Protein AF-A0A1C6N2S8-F1 (afdb_monomer_lite)

Foldseek 3Di:
DDPVVLVVLLVVLQVVCVVVVNPDPVVSVVSSVVSCVVVVDDDDDDDPPPDPPPPDDDDD

Secondary structure (DSSP, 8-state):
--HHHHHHHHHHHHHHHHHTT--SHHHHHHHHHHHHHHTT--------PPP--TT-PPP-

Structure (mmCIF, N/CA/C/O backbone):
data_AF-A0A1C6N2S8-F1
#
_entry.id   AF-A0A1C6N2S8-F1
#
loop_
_atom_site.group_PDB
_atom_site.id
_atom_site.type_symbol
_atom_site.label_atom_id
_atom_site.label_alt_id
_atom_site.label_comp_id
_atom_site.label_asym_id
_atom_site.label_entity_id
_atom_site.label_seq_id
_atom_site.pdbx_PDB_ins_code
_atom_site.Cartn_x
_atom_site.Cartn_y
_atom_site.Cartn_z
_atom_site.occupancy
_atom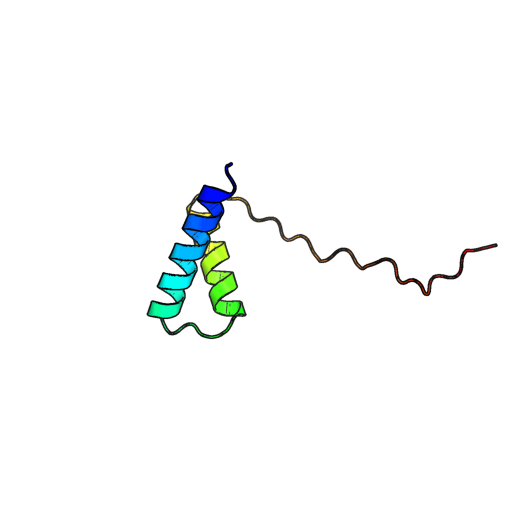_site.B_iso_or_equiv
_atom_site.auth_seq_id
_atom_site.auth_comp_id
_atom_site.auth_asym_id
_atom_site.auth_atom_id
_atom_site.pdbx_PDB_model_num
ATOM 1 N N . MET A 1 1 ? -3.272 3.131 14.976 1.00 58.59 1 MET A N 1
ATOM 2 C CA . MET A 1 1 ? -2.637 2.145 14.076 1.00 58.59 1 MET A CA 1
ATOM 3 C C . MET A 1 1 ? -1.245 1.848 14.600 1.00 58.59 1 MET A C 1
ATOM 5 O O . MET A 1 1 ? -0.511 2.788 14.875 1.00 58.59 1 MET A O 1
ATOM 9 N N . THR A 1 2 ? -0.910 0.584 14.842 1.00 63.91 2 THR A N 1
ATOM 10 C CA . THR A 1 2 ? 0.379 0.199 15.433 1.00 63.91 2 THR A CA 1
ATOM 11 C C . THR A 1 2 ? 1.466 0.099 14.356 1.00 63.91 2 THR A C 1
ATOM 13 O O . THR A 1 2 ? 1.239 -0.557 13.339 1.00 63.91 2 THR A O 1
ATOM 16 N N . PRO A 1 3 ? 2.668 0.664 14.583 1.00 73.00 3 PRO A N 1
ATOM 17 C CA . PRO A 1 3 ? 3.797 0.584 13.645 1.00 73.00 3 PRO A CA 1
ATOM 18 C C . PRO A 1 3 ? 4.164 -0.847 13.219 1.00 73.00 3 PRO A C 1
ATOM 20 O O . PRO A 1 3 ? 4.606 -1.077 12.098 1.00 73.00 3 PRO A O 1
ATOM 23 N N . ALA A 1 4 ? 3.930 -1.830 14.093 1.00 82.88 4 ALA A N 1
ATOM 24 C CA . ALA A 1 4 ? 4.187 -3.240 13.812 1.00 82.88 4 ALA A CA 1
ATOM 25 C C . ALA A 1 4 ? 3.297 -3.816 12.694 1.00 82.88 4 ALA A C 1
ATOM 27 O O . ALA A 1 4 ? 3.763 -4.651 11.922 1.00 82.88 4 ALA A O 1
ATOM 28 N N . ALA A 1 5 ? 2.043 -3.359 12.580 1.00 79.69 5 ALA A N 1
ATOM 29 C CA . ALA A 1 5 ? 1.129 -3.817 11.534 1.00 79.69 5 ALA A CA 1
ATOM 30 C C . ALA A 1 5 ? 1.554 -3.287 10.157 1.00 79.69 5 ALA A C 1
ATOM 32 O O . ALA A 1 5 ? 1.628 -4.058 9.206 1.00 79.69 5 ALA A O 1
ATOM 33 N N . ALA A 1 6 ? 1.931 -2.005 10.073 1.00 79.19 6 ALA A N 1
ATOM 34 C CA . ALA A 1 6 ? 2.491 -1.422 8.852 1.00 79.19 6 ALA A CA 1
ATOM 35 C C . ALA A 1 6 ? 3.757 -2.169 8.408 1.00 79.19 6 ALA A C 1
ATOM 37 O O . ALA A 1 6 ? 3.893 -2.533 7.243 1.00 79.19 6 ALA A O 1
ATOM 38 N N . LEU A 1 7 ? 4.659 -2.471 9.349 1.00 84.69 7 LEU A N 1
ATOM 39 C CA . LEU A 1 7 ? 5.889 -3.204 9.050 1.00 84.69 7 LEU A CA 1
ATOM 40 C C . LEU A 1 7 ? 5.621 -4.621 8.517 1.00 84.69 7 LEU A C 1
ATOM 42 O O . LEU A 1 7 ? 6.335 -5.081 7.627 1.00 84.69 7 LEU A O 1
ATOM 46 N N . ALA A 1 8 ? 4.613 -5.317 9.049 1.00 87.81 8 ALA A N 1
ATOM 47 C CA . ALA A 1 8 ? 4.229 -6.638 8.560 1.00 87.81 8 ALA A CA 1
ATOM 48 C C . ALA A 1 8 ? 3.727 -6.584 7.107 1.00 87.81 8 ALA A C 1
ATOM 50 O O . ALA A 1 8 ? 4.151 -7.406 6.296 1.00 87.81 8 ALA A O 1
ATOM 51 N N . VAL A 1 9 ? 2.906 -5.583 6.767 1.00 84.12 9 VAL A N 1
ATOM 52 C CA . VAL A 1 9 ? 2.411 -5.373 5.395 1.00 84.12 9 VAL A CA 1
ATOM 53 C C . VAL A 1 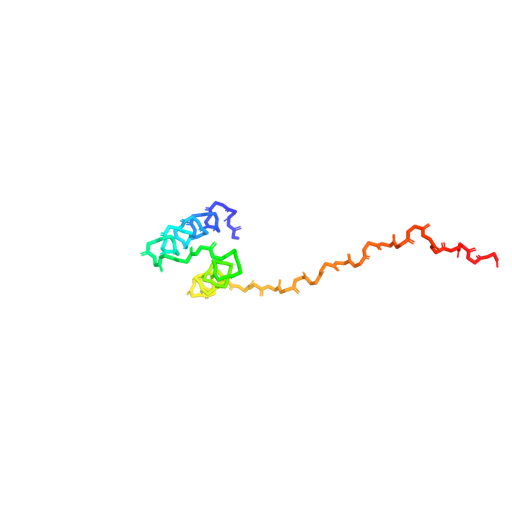9 ? 3.560 -5.044 4.442 1.00 84.12 9 VAL A C 1
ATOM 55 O O . VAL A 1 9 ? 3.690 -5.692 3.409 1.00 84.12 9 VAL A O 1
ATOM 58 N N . VAL A 1 10 ? 4.461 -4.130 4.820 1.00 87.44 10 VAL A N 1
ATOM 59 C CA . VAL A 1 10 ? 5.638 -3.786 3.999 1.00 87.44 10 VAL A CA 1
ATOM 60 C C . VAL A 1 10 ? 6.513 -5.017 3.743 1.00 87.44 10 VAL A C 1
ATOM 62 O O . VAL A 1 10 ? 6.935 -5.253 2.615 1.00 87.44 10 VAL A O 1
ATOM 65 N N . ARG A 1 11 ? 6.761 -5.852 4.761 1.00 90.69 11 ARG A N 1
ATOM 66 C CA . ARG A 1 11 ? 7.542 -7.090 4.586 1.00 90.69 11 ARG A CA 1
ATOM 67 C C . ARG A 1 11 ? 6.868 -8.091 3.654 1.00 90.69 11 ARG A C 1
ATOM 69 O O . ARG A 1 11 ? 7.578 -8.783 2.927 1.00 90.69 11 ARG A O 1
ATOM 76 N N . ALA A 1 12 ? 5.544 -8.212 3.712 1.00 89.19 12 ALA A N 1
ATOM 77 C CA . ALA A 1 12 ? 4.797 -9.084 2.812 1.00 89.19 12 ALA A CA 1
ATOM 78 C C . ALA A 1 12 ? 4.873 -8.563 1.369 1.00 89.19 12 ALA A C 1
ATOM 80 O O . ALA A 1 12 ? 5.247 -9.314 0.475 1.00 89.19 12 ALA A O 1
ATOM 81 N N . ALA A 1 13 ? 4.644 -7.264 1.166 1.00 86.38 13 ALA A N 1
ATOM 82 C CA . ALA A 1 13 ? 4.715 -6.621 -0.144 1.00 86.38 13 ALA A CA 1
ATOM 83 C C . ALA A 1 13 ? 6.109 -6.740 -0.788 1.00 86.38 13 ALA A C 1
ATOM 85 O O . ALA A 1 13 ? 6.215 -7.085 -1.961 1.00 86.38 13 ALA A O 1
ATOM 86 N N . VAL A 1 14 ? 7.188 -6.552 -0.016 1.00 88.94 14 VAL A N 1
ATOM 87 C CA . VAL A 1 14 ? 8.567 -6.742 -0.507 1.00 88.94 14 VAL A CA 1
ATOM 88 C C . VAL A 1 14 ? 8.829 -8.193 -0.925 1.00 88.94 14 VAL A C 1
ATOM 90 O O . VAL A 1 14 ? 9.471 -8.429 -1.946 1.00 88.94 14 VAL A O 1
ATOM 93 N N . GLN A 1 15 ? 8.329 -9.174 -0.166 1.00 89.31 15 GLN A N 1
ATOM 94 C CA . GLN A 1 15 ? 8.461 -10.589 -0.532 1.00 89.31 15 GLN A CA 1
ATOM 95 C C . GLN A 1 15 ? 7.700 -10.913 -1.822 1.00 89.31 15 GLN A C 1
ATOM 97 O O . GLN A 1 15 ? 8.251 -11.586 -2.693 1.00 89.31 15 GLN A O 1
ATOM 102 N N . THR A 1 16 ? 6.476 -10.399 -1.972 1.00 87.50 16 THR A N 1
ATOM 103 C CA . THR A 1 16 ? 5.678 -10.542 -3.199 1.00 87.50 16 THR A CA 1
ATOM 104 C C . THR A 1 16 ? 6.380 -9.908 -4.397 1.00 87.50 16 THR A C 1
ATOM 106 O O . THR A 1 16 ? 6.524 -10.556 -5.430 1.00 87.50 16 THR A O 1
ATOM 109 N N . ALA A 1 17 ? 6.887 -8.681 -4.248 1.00 87.06 17 ALA A N 1
ATOM 110 C CA . ALA A 1 17 ? 7.602 -7.978 -5.309 1.00 87.06 17 ALA A CA 1
ATOM 111 C C . ALA A 1 17 ? 8.848 -8.755 -5.764 1.00 87.06 17 ALA A C 1
ATOM 113 O O . ALA A 1 17 ? 9.082 -8.912 -6.962 1.00 87.06 17 ALA A O 1
ATOM 114 N N . HIS A 1 18 ? 9.593 -9.337 -4.818 1.00 85.38 18 HIS A N 1
ATOM 115 C CA . HIS A 1 18 ? 10.729 -10.198 -5.141 1.00 85.38 18 HIS A CA 1
ATOM 116 C C . HIS A 1 18 ? 10.307 -11.469 -5.896 1.00 85.38 18 HIS A C 1
ATOM 118 O O . HIS A 1 18 ? 10.981 -11.871 -6.841 1.00 85.38 18 HIS A O 1
ATOM 124 N N . GLY A 1 19 ? 9.174 -12.074 -5.521 1.00 86.94 19 GLY A N 1
ATOM 125 C CA . GLY A 1 19 ? 8.591 -13.219 -6.229 1.00 86.94 19 GLY A CA 1
ATOM 126 C C . GLY A 1 19 ? 8.104 -12.901 -7.648 1.00 86.94 19 GLY A C 1
ATOM 127 O O . GLY A 1 19 ? 7.992 -13.811 -8.465 1.00 86.94 19 GLY A O 1
ATOM 128 N N . HIS A 1 20 ? 7.844 -11.629 -7.953 1.00 85.88 20 HIS A N 1
ATOM 129 C CA . HIS A 1 20 ? 7.458 -11.140 -9.281 1.00 85.88 20 HIS A CA 1
ATOM 130 C C . HIS A 1 20 ? 8.649 -10.602 -10.099 1.00 85.88 20 HIS A C 1
ATOM 132 O O . HIS A 1 20 ? 8.441 -9.953 -11.121 1.00 85.88 20 HIS A O 1
ATOM 138 N N . ASP A 1 21 ? 9.890 -10.843 -9.656 1.00 87.69 21 ASP A N 1
ATOM 139 C CA . ASP A 1 21 ? 11.116 -10.306 -10.267 1.00 87.69 21 ASP A CA 1
ATOM 140 C C . ASP A 1 21 ? 11.159 -8.763 -10.356 1.00 87.69 21 ASP A C 1
ATOM 142 O O . ASP A 1 21 ? 11.966 -8.197 -11.101 1.00 87.69 21 ASP A O 1
ATOM 146 N N . LEU A 1 22 ? 10.362 -8.056 -9.544 1.00 85.19 22 LEU A N 1
ATOM 147 C CA . LEU A 1 22 ? 10.484 -6.607 -9.398 1.00 85.19 22 LEU A CA 1
ATOM 148 C C . LEU A 1 22 ? 11.785 -6.303 -8.652 1.00 85.19 22 LEU A C 1
ATOM 150 O O . LEU A 1 22 ? 11.962 -6.643 -7.479 1.00 85.19 22 LEU A O 1
ATOM 154 N N . ARG A 1 23 ? 12.727 -5.684 -9.364 1.00 82.62 23 ARG A N 1
ATOM 155 C CA . ARG A 1 23 ? 14.055 -5.323 -8.838 1.00 82.62 23 ARG A CA 1
ATOM 156 C C . ARG A 1 23 ? 14.269 -3.822 -8.769 1.00 82.62 23 ARG A C 1
ATOM 158 O O . ARG A 1 23 ? 15.181 -3.385 -8.068 1.00 82.62 23 ARG A O 1
ATOM 165 N N . HIS A 1 24 ? 13.469 -3.046 -9.500 1.00 88.88 24 HIS A N 1
ATOM 166 C CA . HIS A 1 24 ? 13.573 -1.601 -9.454 1.00 88.88 24 HIS A CA 1
ATOM 167 C C . HIS A 1 24 ? 12.948 -1.091 -8.149 1.00 88.88 24 HIS A C 1
ATOM 169 O O . HIS A 1 24 ? 11.841 -1.507 -7.799 1.00 88.88 24 HIS A O 1
ATOM 175 N N . PRO A 1 25 ? 13.639 -0.213 -7.406 1.00 83.00 25 PRO A N 1
ATOM 176 C CA . PRO A 1 25 ? 13.140 0.289 -6.129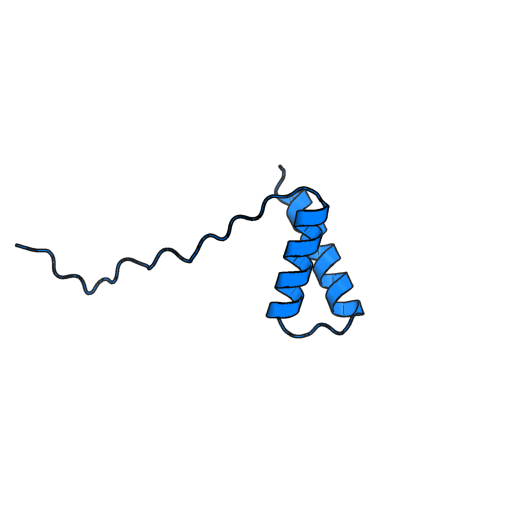 1.00 83.00 25 PRO A CA 1
ATOM 177 C C . PRO A 1 25 ? 11.809 1.038 -6.264 1.00 83.00 25 PRO A C 1
ATOM 179 O O . PRO A 1 25 ? 10.988 0.953 -5.355 1.00 83.00 25 PRO A O 1
ATOM 182 N N . ASP A 1 26 ? 11.582 1.713 -7.393 1.00 85.69 26 ASP A N 1
ATOM 183 C CA . ASP A 1 26 ? 10.338 2.449 -7.639 1.00 85.69 26 ASP A CA 1
ATOM 184 C C . ASP A 1 26 ? 9.140 1.500 -7.802 1.00 85.69 26 ASP A C 1
ATOM 186 O O . ASP A 1 26 ? 8.135 1.680 -7.123 1.00 85.69 26 ASP A O 1
ATOM 190 N N . ASP A 1 27 ? 9.279 0.422 -8.581 1.00 87.44 27 ASP A N 1
ATOM 191 C CA . ASP A 1 27 ? 8.205 -0.568 -8.774 1.00 87.44 27 ASP A CA 1
ATOM 192 C C . ASP A 1 27 ? 7.835 -1.271 -7.455 1.00 87.44 27 ASP A C 1
ATOM 194 O O . ASP A 1 27 ? 6.670 -1.546 -7.166 1.00 87.44 27 ASP A O 1
ATOM 198 N N . ILE A 1 28 ? 8.838 -1.551 -6.612 1.00 87.75 28 ILE A N 1
ATOM 199 C CA . ILE A 1 28 ? 8.621 -2.130 -5.279 1.00 87.75 28 ILE A CA 1
ATOM 200 C C . ILE A 1 28 ? 7.869 -1.134 -4.386 1.00 87.75 28 ILE A C 1
ATOM 202 O O . ILE A 1 28 ? 6.984 -1.533 -3.627 1.00 87.75 28 ILE A O 1
ATOM 206 N N . ALA A 1 29 ? 8.217 0.154 -4.455 1.00 87.88 29 ALA A N 1
ATOM 207 C CA . ALA A 1 29 ? 7.552 1.194 -3.680 1.00 87.88 29 ALA A CA 1
ATOM 208 C C . ALA A 1 29 ? 6.085 1.365 -4.100 1.00 87.88 29 ALA A C 1
ATOM 210 O O . ALA A 1 29 ? 5.224 1.451 -3.223 1.00 87.88 29 ALA A O 1
ATOM 211 N N . GLU A 1 30 ? 5.793 1.346 -5.403 1.00 87.56 30 GLU A N 1
ATOM 212 C CA . GLU A 1 30 ? 4.421 1.371 -5.926 1.00 87.56 30 GLU A CA 1
ATOM 213 C C . GLU A 1 30 ? 3.609 0.169 -5.424 1.00 87.56 30 GLU A C 1
ATOM 215 O O . GLU A 1 30 ? 2.547 0.357 -4.828 1.00 87.56 30 GLU A O 1
ATOM 220 N N . GLN A 1 31 ? 4.159 -1.050 -5.511 1.00 86.94 31 GLN A N 1
ATOM 221 C CA . GLN A 1 31 ? 3.494 -2.251 -4.987 1.00 86.94 31 GLN A CA 1
ATOM 222 C C . GLN A 1 31 ? 3.196 -2.142 -3.481 1.00 86.94 31 GLN A C 1
ATOM 224 O O . GLN A 1 31 ? 2.123 -2.528 -3.023 1.00 86.94 31 GLN A O 1
ATOM 229 N N . ILE A 1 32 ? 4.130 -1.621 -2.680 1.00 88.88 32 ILE A N 1
ATOM 230 C CA . ILE A 1 32 ? 3.920 -1.440 -1.233 1.00 88.88 32 ILE A CA 1
ATOM 231 C C . ILE A 1 32 ? 2.784 -0.444 -0.959 1.00 88.88 32 ILE A C 1
ATOM 233 O O . ILE A 1 32 ? 1.988 -0.663 -0.041 1.00 88.88 32 ILE A O 1
ATOM 237 N N . VAL A 1 33 ? 2.717 0.648 -1.725 1.00 88.31 33 VAL A N 1
ATOM 238 C CA . VAL A 1 33 ? 1.659 1.662 -1.601 1.00 88.31 33 VAL A CA 1
ATOM 239 C C . VAL A 1 33 ? 0.295 1.060 -1.931 1.00 88.31 33 VAL A C 1
ATOM 241 O O . VAL A 1 33 ? -0.657 1.281 -1.175 1.00 88.31 33 VAL A O 1
ATOM 244 N N . ASP A 1 34 ? 0.211 0.256 -2.988 1.00 88.56 34 ASP A N 1
ATOM 245 C CA . ASP A 1 34 ? -1.021 -0.429 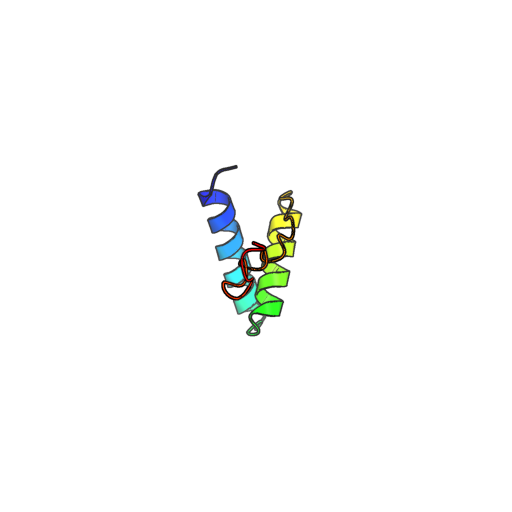-3.382 1.00 88.56 34 ASP A CA 1
ATOM 246 C C . ASP A 1 34 ? -1.502 -1.408 -2.303 1.00 88.56 34 ASP A C 1
ATOM 248 O O . ASP A 1 34 ? -2.668 -1.367 -1.903 1.00 88.56 34 ASP A O 1
ATOM 252 N N . GLU A 1 35 ? -0.604 -2.226 -1.749 1.00 87.56 35 GLU A N 1
ATOM 253 C CA . GLU A 1 35 ? -0.934 -3.189 -0.686 1.00 87.56 35 GLU A CA 1
ATOM 254 C C . GLU A 1 35 ? -1.409 -2.499 0.600 1.00 87.56 35 GLU A C 1
ATOM 256 O O . GLU A 1 35 ? -2.386 -2.911 1.232 1.00 87.56 35 GLU A O 1
ATOM 261 N N . LEU A 1 36 ? -0.748 -1.411 0.999 1.00 87.25 36 LEU A N 1
ATOM 262 C CA . LEU A 1 36 ? -1.170 -0.621 2.155 1.00 87.25 36 LEU A CA 1
ATOM 263 C C . LEU A 1 36 ? -2.543 0.025 1.914 1.00 87.25 36 LEU A C 1
ATOM 265 O O . LEU A 1 36 ? -3.398 0.006 2.804 1.00 87.25 36 LEU A O 1
ATOM 269 N N . THR A 1 37 ? -2.786 0.528 0.705 1.00 87.56 37 THR A N 1
ATOM 270 C CA . THR A 1 37 ? -4.074 1.121 0.317 1.00 87.56 37 THR A CA 1
ATOM 271 C C . THR A 1 37 ? -5.192 0.075 0.312 1.00 87.56 37 THR A C 1
ATOM 273 O O . THR A 1 37 ? -6.275 0.335 0.842 1.00 87.56 37 THR A O 1
ATOM 276 N N . ALA A 1 38 ? -4.927 -1.138 -0.184 1.00 87.81 38 ALA A N 1
ATOM 277 C CA . ALA A 1 38 ? -5.865 -2.264 -0.157 1.00 87.81 38 ALA A CA 1
ATOM 278 C C . ALA A 1 38 ? -6.252 -2.679 1.275 1.00 87.81 38 ALA A C 1
ATOM 280 O O . ALA A 1 38 ? -7.381 -3.102 1.526 1.00 87.81 38 ALA A O 1
ATOM 281 N N . GLN A 1 39 ? -5.344 -2.493 2.235 1.00 85.50 39 GLN A N 1
ATOM 282 C CA . GLN A 1 39 ? -5.587 -2.701 3.668 1.00 85.50 39 GLN A CA 1
ATOM 283 C C . GLN A 1 39 ? -6.306 -1.513 4.343 1.00 85.50 39 GLN A C 1
ATOM 285 O O . GLN A 1 39 ? -6.453 -1.489 5.568 1.00 85.50 39 GLN A O 1
ATOM 290 N N . GLY A 1 40 ? -6.738 -0.511 3.572 1.00 86.81 40 GLY A N 1
ATOM 291 C CA . GLY A 1 40 ? -7.459 0.666 4.058 1.00 86.81 40 GLY A CA 1
ATOM 292 C C . GLY A 1 40 ? -6.566 1.750 4.663 1.00 86.81 40 GLY A C 1
ATOM 293 O O . GLY A 1 40 ? -7.065 2.600 5.404 1.00 86.81 40 GLY A O 1
ATOM 294 N N . TRP A 1 41 ? -5.256 1.733 4.394 1.00 86.00 41 TRP A N 1
ATOM 295 C CA . TRP A 1 41 ? -4.356 2.794 4.842 1.00 86.00 41 TRP A CA 1
ATOM 296 C C . TRP A 1 41 ? -4.400 3.974 3.874 1.00 86.00 41 TRP A C 1
ATOM 298 O O . TRP A 1 41 ? -4.227 3.818 2.669 1.00 86.00 41 TRP A O 1
ATOM 308 N N . THR A 1 42 ? -4.551 5.179 4.415 1.00 85.25 42 THR A N 1
ATOM 309 C CA . THR A 1 42 ? -4.386 6.413 3.646 1.00 85.25 42 THR A CA 1
ATOM 310 C C . THR A 1 42 ? -2.917 6.820 3.659 1.00 85.25 42 THR A C 1
ATOM 312 O O . THR A 1 42 ? -2.389 7.201 4.706 1.00 85.25 42 THR A O 1
ATOM 315 N N . ILE A 1 43 ? -2.257 6.760 2.501 1.00 80.81 43 ILE A N 1
ATOM 316 C CA . ILE A 1 43 ? -0.883 7.241 2.330 1.00 80.81 43 ILE A CA 1
ATOM 317 C C . ILE A 1 43 ? -0.932 8.658 1.768 1.00 80.81 43 ILE A C 1
ATOM 319 O O . ILE A 1 43 ? -1.314 8.880 0.621 1.00 80.81 43 ILE A O 1
ATOM 323 N N . THR A 1 44 ? -0.531 9.631 2.579 1.00 80.12 44 THR A N 1
ATOM 324 C CA . THR A 1 44 ? -0.387 11.015 2.127 1.00 80.12 44 THR A CA 1
ATOM 325 C C . THR A 1 44 ? 1.034 11.224 1.631 1.00 80.12 44 THR A C 1
ATOM 327 O O . THR A 1 44 ? 1.992 11.004 2.372 1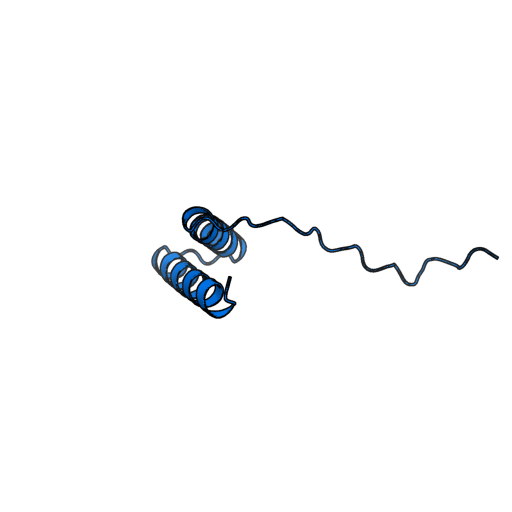.00 80.12 44 THR A O 1
ATOM 330 N N . ARG A 1 45 ? 1.182 11.692 0.390 1.00 70.00 45 ARG A N 1
ATOM 331 C CA . ARG A 1 45 ? 2.469 12.170 -0.112 1.00 70.00 45 ARG A CA 1
ATOM 332 C C . ARG A 1 45 ? 2.874 13.409 0.684 1.00 70.00 45 ARG A C 1
ATOM 334 O O . ARG A 1 45 ? 2.324 14.488 0.490 1.00 70.00 45 ARG A O 1
ATOM 341 N N . THR A 1 46 ? 3.841 13.256 1.574 1.00 73.44 46 THR A N 1
ATOM 342 C CA . THR A 1 46 ? 4.632 14.384 2.061 1.00 73.44 46 THR A CA 1
ATOM 343 C C . THR A 1 46 ? 5.712 14.636 1.028 1.00 73.44 46 THR A C 1
ATOM 345 O O . THR A 1 46 ? 6.676 13.875 0.954 1.00 73.44 46 THR A O 1
ATOM 348 N N . ASP A 1 47 ? 5.547 15.672 0.204 1.00 62.69 47 ASP A N 1
ATOM 349 C CA . ASP A 1 47 ? 6.699 16.189 -0.528 1.00 62.69 47 ASP A CA 1
ATOM 350 C C . ASP A 1 47 ? 7.791 16.530 0.493 1.00 62.69 47 ASP A C 1
ATOM 352 O O . ASP A 1 47 ? 7.475 17.014 1.589 1.00 62.69 47 ASP A O 1
ATOM 356 N N . PRO A 1 48 ? 9.065 16.231 0.191 1.00 61.00 48 PRO A N 1
ATOM 357 C CA . PRO A 1 48 ? 10.146 16.588 1.086 1.00 61.00 48 PRO A CA 1
ATOM 358 C C . PRO A 1 48 ? 10.068 18.096 1.305 1.00 61.00 48 PRO A C 1
ATOM 360 O O . PRO A 1 48 ? 10.211 18.867 0.355 1.00 61.00 48 PRO A O 1
ATOM 363 N N . THR A 1 49 ? 9.802 18.516 2.546 1.00 60.84 49 THR A N 1
ATOM 364 C CA . THR A 1 49 ? 9.896 19.923 2.929 1.00 60.84 49 THR A CA 1
ATOM 365 C C . THR A 1 49 ? 11.253 20.408 2.435 1.00 60.84 49 THR A C 1
ATOM 367 O O . THR A 1 49 ? 12.261 19.826 2.851 1.00 60.84 49 THR A O 1
ATOM 370 N N . PRO A 1 50 ? 11.321 21.401 1.528 1.00 58.69 50 PRO A N 1
ATOM 371 C CA . PRO A 1 50 ? 12.605 21.920 1.102 1.00 58.69 50 PRO A CA 1
ATOM 372 C C . PRO A 1 50 ? 13.311 22.394 2.366 1.00 58.69 50 PRO A C 1
ATOM 374 O O . PRO A 1 50 ? 12.804 23.273 3.066 1.00 58.69 50 PRO A O 1
ATOM 377 N N . SER A 1 51 ? 14.438 21.760 2.701 1.00 63.19 51 SER A N 1
ATOM 378 C CA . SER A 1 51 ? 15.280 22.215 3.803 1.00 63.19 51 SER A CA 1
ATOM 379 C C . SER A 1 51 ? 15.488 23.717 3.622 1.00 63.19 51 SER A C 1
ATOM 381 O O . SER A 1 51 ? 15.808 24.124 2.497 1.00 63.19 51 SER A O 1
ATOM 383 N N . PRO A 1 52 ? 15.284 24.553 4.658 1.00 63.75 52 PRO A N 1
ATOM 384 C CA . PRO A 1 52 ? 15.563 25.973 4.531 1.00 63.75 52 PRO A CA 1
ATOM 385 C C . PRO A 1 52 ? 17.009 26.095 4.059 1.00 63.75 52 PRO A C 1
ATOM 387 O O . PRO A 1 52 ? 17.936 25.611 4.708 1.00 63.75 52 PRO A O 1
ATOM 390 N N . ARG A 1 53 ? 17.189 26.638 2.854 1.00 63.84 53 ARG A N 1
ATOM 391 C CA . ARG A 1 53 ? 18.505 26.834 2.261 1.00 63.84 53 ARG A CA 1
ATOM 392 C C . ARG A 1 53 ? 19.248 27.765 3.217 1.00 63.84 53 ARG A C 1
ATOM 394 O O . ARG A 1 53 ? 18.836 28.910 3.370 1.00 63.84 53 ARG A O 1
ATOM 401 N N . SER A 1 54 ? 20.331 27.299 3.838 1.00 67.38 54 SER A N 1
ATOM 402 C CA . SER A 1 54 ? 21.179 28.121 4.721 1.00 67.38 54 SER A CA 1
ATOM 403 C C . SER A 1 54 ? 21.831 29.326 4.014 1.00 67.38 54 SER A C 1
ATOM 405 O O . SER A 1 54 ? 22.566 30.077 4.639 1.00 67.38 54 SER A O 1
ATOM 407 N N . ASP A 1 55 ? 21.556 29.507 2.720 1.00 64.44 55 ASP A N 1
ATOM 408 C CA . ASP A 1 55 ? 21.969 30.618 1.863 1.00 64.44 55 ASP A CA 1
ATOM 409 C C . ASP A 1 55 ? 20.960 31.777 1.811 1.00 64.44 55 ASP A C 1
ATOM 411 O O . ASP A 1 55 ? 21.132 32.685 1.003 1.00 64.44 55 ASP A O 1
ATOM 415 N N . GLN A 1 56 ? 19.880 31.775 2.603 1.00 61.84 56 GLN A N 1
ATOM 416 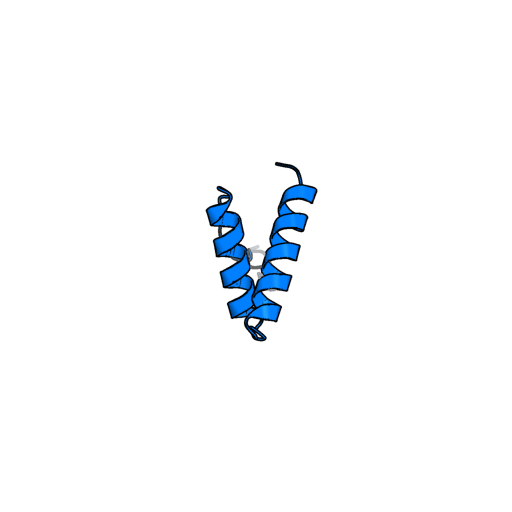C CA . GLN A 1 56 ? 18.994 32.942 2.651 1.00 61.84 56 GLN A CA 1
ATOM 417 C C . GLN A 1 56 ? 19.627 34.030 3.540 1.00 61.84 56 GLN A C 1
ATOM 419 O O . GLN A 1 56 ? 19.679 33.846 4.758 1.00 61.84 56 GLN A O 1
ATOM 424 N N . PRO A 1 57 ? 20.112 35.159 2.983 1.00 67.06 57 PRO A N 1
ATOM 425 C CA . PRO A 1 57 ? 20.601 36.255 3.804 1.00 67.06 57 PRO A CA 1
ATOM 426 C C . PRO A 1 57 ? 19.439 36.812 4.628 1.00 67.06 57 PRO A C 1
ATOM 428 O O . PRO A 1 57 ? 18.376 37.126 4.089 1.00 67.06 57 PRO A O 1
ATOM 431 N N . THR A 1 58 ? 19.643 36.921 5.940 1.00 70.38 58 THR A N 1
ATOM 432 C CA . THR A 1 58 ? 18.730 37.616 6.848 1.00 70.38 58 THR A CA 1
ATOM 433 C C . THR A 1 58 ? 18.507 39.035 6.316 1.00 70.38 58 THR A C 1
ATOM 435 O O . THR A 1 58 ? 19.492 39.764 6.166 1.00 70.38 58 THR A O 1
ATOM 438 N N . PRO A 1 59 ? 17.267 39.452 5.999 1.00 68.31 59 PRO A N 1
ATOM 439 C CA . PRO A 1 59 ? 17.014 40.846 5.673 1.00 68.31 59 PRO A CA 1
ATOM 440 C C . PRO A 1 59 ? 17.298 41.688 6.924 1.00 68.31 59 PRO A C 1
ATOM 442 O O . PRO A 1 59 ? 16.732 41.429 7.987 1.00 68.31 59 PRO A O 1
ATOM 445 N N . MET A 1 60 ? 18.236 42.627 6.785 1.00 63.78 60 MET A N 1
ATOM 446 C CA . MET A 1 60 ? 18.531 43.687 7.756 1.00 63.78 60 MET A CA 1
ATOM 447 C C . MET A 1 60 ? 17.416 44.728 7.772 1.00 63.78 60 MET A C 1
ATOM 449 O O . MET A 1 60 ? 16.911 45.050 6.670 1.00 63.78 60 MET A O 1
#

pLDDT: mean 79.5, std 10.37, range [58.59, 90.69]

Sequence (60 aa):
MTPAAALAVVRAAVQTAHGHDLRHPDDIAEQIVDELTAQGWTITRTDPTPSPRSDQPTPM

Radius of gyration: 17.45 Å; chains: 1; bounding box: 29×57×26 Å